Protein AF-A0A8T4JFU5-F1 (afdb_monomer_lite)

Secondary structure (DSSP, 8-state):
-------HHHHHHHHHHHHHHHHHHHHHHHHTTTHHHHHHHHHHHHHHHHHHHHTTTTTTT--GGGSB---TTSTT--BHHHHHHHTT---HHHHHHHHHT-

Radius of gyration: 25.55 Å; chains: 1; bounding box: 47×30×76 Å

Structure (mmCIF, N/CA/C/O backbone):
data_AF-A0A8T4JFU5-F1
#
_entry.id   AF-A0A8T4JFU5-F1
#
loop_
_atom_site.group_PDB
_atom_site.id
_atom_site.type_symbol
_atom_site.label_atom_id
_atom_site.label_alt_id
_atom_site.label_comp_id
_atom_site.label_asym_id
_atom_site.label_entity_id
_atom_site.label_seq_id
_atom_site.pdbx_PDB_ins_code
_atom_site.Cartn_x
_atom_site.Cartn_y
_atom_site.Cartn_z
_atom_site.occupanc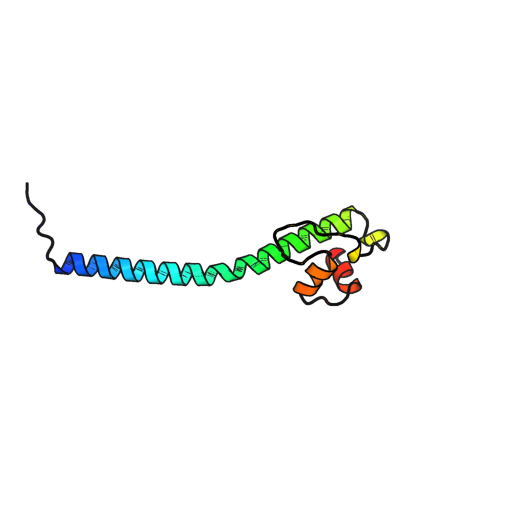y
_atom_site.B_iso_or_equiv
_atom_site.auth_seq_id
_atom_site.auth_comp_id
_atom_site.auth_asym_id
_atom_site.auth_atom_id
_atom_site.pdbx_PDB_model_num
ATOM 1 N N . MET A 1 1 ? -20.216 18.659 55.768 1.00 48.19 1 MET A N 1
ATOM 2 C CA . MET A 1 1 ? -19.980 18.263 54.363 1.00 48.19 1 MET A CA 1
ATOM 3 C C . MET A 1 1 ? -21.306 17.751 53.821 1.00 48.19 1 MET A C 1
ATOM 5 O O . MET A 1 1 ? -21.798 16.751 54.325 1.00 48.19 1 MET A O 1
ATOM 9 N N . LYS A 1 2 ? -21.971 18.503 52.934 1.00 50.53 2 LYS A N 1
ATOM 10 C CA . LYS A 1 2 ? -23.269 18.102 52.370 1.00 50.53 2 LYS A CA 1
ATOM 11 C C . LYS A 1 2 ? -23.006 17.007 51.337 1.00 50.53 2 LYS A C 1
ATOM 13 O O . LYS A 1 2 ? -22.521 17.301 50.251 1.00 50.53 2 LYS A O 1
ATOM 18 N N . GLY A 1 3 ? -23.243 15.756 51.726 1.00 56.97 3 GLY A N 1
ATOM 19 C CA . GLY A 1 3 ? -23.206 14.620 50.816 1.00 56.97 3 GLY A CA 1
ATOM 20 C C . GLY A 1 3 ? -24.268 14.823 49.748 1.00 56.97 3 GLY A C 1
ATOM 21 O O . GLY A 1 3 ? -25.453 14.930 50.060 1.00 56.97 3 GLY A O 1
ATOM 22 N N . ILE A 1 4 ? -23.835 14.933 48.498 1.00 63.09 4 ILE A N 1
ATOM 23 C CA . ILE A 1 4 ? -24.734 14.884 47.354 1.00 63.09 4 ILE A CA 1
ATOM 24 C C . ILE A 1 4 ? -25.216 13.435 47.299 1.00 63.09 4 ILE A C 1
ATOM 26 O O . ILE A 1 4 ? -24.539 12.565 46.757 1.00 63.09 4 ILE A O 1
ATOM 30 N N . ALA A 1 5 ? -26.355 13.156 47.930 1.00 63.03 5 ALA A N 1
ATOM 31 C CA . ALA A 1 5 ? -27.098 11.933 47.689 1.00 63.03 5 ALA A CA 1
ATOM 32 C C . ALA A 1 5 ? -27.623 12.026 46.253 1.00 63.03 5 ALA A C 1
ATOM 34 O O . ALA A 1 5 ? -28.715 12.536 46.011 1.00 63.03 5 ALA A O 1
ATOM 35 N N . LEU A 1 6 ? -26.793 11.634 45.284 1.00 59.72 6 LEU A N 1
ATOM 36 C CA . LEU A 1 6 ? -27.247 11.493 43.912 1.00 59.72 6 LEU A CA 1
ATOM 37 C C . LEU A 1 6 ? -28.320 10.400 43.912 1.00 59.72 6 LEU A C 1
ATOM 39 O O . LEU A 1 6 ? -28.028 9.273 44.325 1.00 59.72 6 LEU A O 1
ATOM 43 N N . PRO A 1 7 ? -29.560 10.711 43.499 1.00 72.06 7 PRO A N 1
ATOM 44 C CA . PRO A 1 7 ? -30.602 9.706 43.410 1.00 72.06 7 PRO A CA 1
ATOM 45 C C . PRO A 1 7 ? -30.108 8.600 42.479 1.00 72.06 7 PRO A C 1
ATOM 47 O O . PRO A 1 7 ? -29.576 8.883 41.407 1.00 72.06 7 PRO A O 1
ATOM 50 N N . MET A 1 8 ? -30.261 7.346 42.904 1.00 71.62 8 MET A N 1
ATOM 51 C CA . MET A 1 8 ? -29.708 6.156 42.242 1.00 71.62 8 MET A CA 1
ATOM 52 C C . MET A 1 8 ? -30.039 6.105 40.735 1.00 71.62 8 MET A C 1
ATOM 54 O O . MET A 1 8 ? -29.216 5.673 39.932 1.00 71.62 8 MET A O 1
ATOM 58 N N . ASN A 1 9 ? -31.180 6.676 40.333 1.00 73.94 9 ASN A N 1
ATOM 59 C CA . ASN A 1 9 ? -31.577 6.860 38.934 1.00 73.94 9 ASN A CA 1
ATOM 60 C C . ASN A 1 9 ? -30.567 7.655 38.093 1.00 73.94 9 ASN A C 1
ATOM 62 O O . ASN A 1 9 ? -30.357 7.329 36.930 1.00 73.94 9 ASN A O 1
ATOM 66 N N . TYR A 1 10 ? -29.927 8.680 38.653 1.00 81.38 10 TYR A N 1
ATOM 67 C CA . TYR A 1 10 ? -28.964 9.506 37.924 1.00 81.38 10 TYR A CA 1
ATOM 68 C C . TYR A 1 10 ? -27.697 8.716 37.581 1.00 81.38 10 TYR A C 1
ATOM 70 O O . TYR A 1 10 ? -27.155 8.835 36.486 1.00 81.38 10 TYR A O 1
ATOM 78 N N . LEU A 1 11 ? -27.264 7.852 38.501 1.00 81.50 11 LEU A N 1
ATOM 79 C CA . LEU A 1 11 ? -26.101 6.990 38.316 1.00 81.50 11 LEU A CA 1
ATOM 80 C C . LEU A 1 11 ? -26.362 5.948 37.217 1.00 81.50 11 LEU A C 1
ATOM 82 O O . LEU A 1 11 ? -25.510 5.731 36.360 1.00 81.50 11 LEU A O 1
ATOM 86 N N . VAL A 1 12 ? -27.571 5.381 37.179 1.00 86.44 12 VAL A N 1
ATOM 87 C CA . VAL A 1 12 ? -27.996 4.450 36.120 1.00 86.44 12 VAL A CA 1
ATOM 88 C C . VAL A 1 12 ? -28.026 5.134 34.750 1.00 86.44 12 VAL A C 1
ATOM 90 O O . VAL A 1 12 ? -27.504 4.583 33.785 1.00 86.44 12 VAL A O 1
ATOM 93 N N . ILE A 1 13 ? -28.571 6.352 34.660 1.00 87.19 13 ILE A N 1
ATOM 94 C CA . ILE A 1 13 ? -28.618 7.117 33.402 1.00 87.19 13 ILE A CA 1
ATOM 95 C C . ILE A 1 13 ? -27.205 7.422 32.891 1.00 87.19 13 ILE A C 1
ATOM 97 O O . ILE A 1 13 ? -26.943 7.266 31.700 1.00 87.19 13 ILE A O 1
ATOM 101 N N . ILE A 1 14 ? -26.281 7.802 33.780 1.00 88.44 14 ILE A N 1
ATOM 102 C CA . ILE A 1 14 ? -24.881 8.050 33.411 1.00 88.44 14 ILE A CA 1
ATOM 103 C C . ILE A 1 14 ? -24.232 6.778 32.859 1.00 88.44 14 ILE A C 1
ATOM 105 O O . ILE A 1 14 ? -23.592 6.833 31.812 1.00 88.44 14 ILE A O 1
ATOM 109 N N . ILE A 1 15 ? -24.418 5.630 33.519 1.00 90.88 15 ILE A N 1
ATOM 110 C CA . ILE A 1 15 ? -23.843 4.357 33.061 1.00 90.88 15 ILE A CA 1
ATOM 111 C C . ILE A 1 15 ? -24.386 3.981 31.680 1.00 90.88 15 ILE A C 1
ATOM 113 O O . ILE A 1 15 ? -23.604 3.650 30.791 1.00 90.88 15 ILE A O 1
ATOM 117 N N . ILE A 1 16 ? -25.701 4.075 31.472 1.00 91.88 16 ILE A N 1
ATOM 118 C CA . ILE A 1 16 ? -26.318 3.787 30.169 1.00 91.88 16 ILE A CA 1
ATOM 119 C C . ILE A 1 16 ? -25.774 4.743 29.103 1.00 91.88 16 ILE A C 1
ATOM 121 O O . ILE A 1 16 ? -25.413 4.303 28.013 1.00 91.88 16 ILE A O 1
ATOM 125 N N . GLY A 1 17 ? -25.649 6.032 29.430 1.00 91.62 17 GLY A N 1
ATOM 126 C CA . GLY A 1 17 ? -25.061 7.032 28.544 1.00 91.62 17 GLY A CA 1
ATOM 127 C C . GLY A 1 17 ? -23.643 6.663 28.112 1.00 91.62 17 GLY A C 1
ATOM 128 O O . GLY A 1 17 ? -23.344 6.709 26.924 1.00 91.62 17 GLY A O 1
ATOM 129 N N . ILE A 1 18 ? -22.795 6.224 29.048 1.00 93.62 18 ILE A N 1
ATOM 130 C CA . ILE A 1 18 ? -21.422 5.785 28.757 1.00 93.62 18 ILE A CA 1
ATOM 131 C C . ILE A 1 18 ? -21.420 4.555 27.841 1.00 93.62 18 ILE A C 1
ATOM 133 O O . ILE A 1 18 ? -20.671 4.531 26.868 1.00 93.62 18 ILE A O 1
ATOM 137 N N . VAL A 1 19 ? -22.269 3.557 28.107 1.00 93.56 19 VAL A N 1
ATOM 138 C CA . VAL A 1 19 ? -22.354 2.339 27.281 1.00 93.56 19 VAL A CA 1
ATOM 139 C C . VAL A 1 19 ? -22.752 2.671 25.843 1.00 93.56 19 VAL A C 1
ATOM 141 O O . VAL A 1 19 ? -22.132 2.173 24.904 1.00 93.56 19 VAL A O 1
ATOM 144 N N . VAL A 1 20 ? -23.740 3.550 25.657 1.00 93.88 20 VAL A N 1
ATOM 145 C CA . VAL A 1 20 ? -24.155 4.002 24.321 1.00 93.88 20 VAL A CA 1
ATOM 146 C C . VAL A 1 20 ? -23.022 4.762 23.630 1.00 93.88 20 VAL A C 1
ATOM 148 O O . VAL A 1 20 ? -22.754 4.516 22.458 1.00 93.88 20 VAL A O 1
ATOM 151 N N . LEU A 1 21 ? -22.312 5.635 24.349 1.00 92.12 21 LEU A N 1
ATOM 152 C CA . LEU A 1 21 ? -21.193 6.404 23.796 1.00 92.12 21 LEU A CA 1
ATOM 153 C C . LEU A 1 21 ? -20.053 5.490 23.314 1.00 92.12 21 LEU A C 1
ATOM 155 O O . LEU A 1 21 ? -19.503 5.715 22.238 1.00 92.12 21 LEU A O 1
ATOM 159 N N . VAL A 1 22 ? -19.747 4.428 24.066 1.00 90.94 22 VAL A N 1
ATOM 160 C CA . VAL A 1 22 ? -18.752 3.412 23.681 1.00 90.94 22 VAL A CA 1
ATOM 161 C C . VAL A 1 22 ? -19.219 2.594 22.475 1.00 90.94 22 VAL A C 1
ATOM 163 O O . VAL A 1 22 ? -18.438 2.336 21.565 1.00 90.94 22 VAL A O 1
ATOM 166 N N . ALA A 1 23 ? -20.492 2.200 22.427 1.00 88.19 23 ALA A N 1
ATOM 167 C CA . ALA A 1 23 ? -21.024 1.459 21.285 1.00 88.19 23 ALA A CA 1
ATOM 168 C C . ALA A 1 23 ? -20.942 2.286 19.991 1.00 88.19 23 ALA A C 1
ATOM 170 O O . ALA A 1 23 ? -20.517 1.784 18.951 1.00 88.19 23 ALA A O 1
ATOM 171 N N . VAL A 1 24 ? -21.289 3.572 20.075 1.00 89.19 24 VAL A N 1
ATOM 172 C CA . VAL A 1 24 ? -21.200 4.508 18.952 1.00 89.19 24 VAL A CA 1
ATOM 173 C C . VAL A 1 24 ? -19.744 4.711 18.528 1.00 89.19 24 VAL A C 1
ATOM 175 O O . VAL A 1 24 ? -19.449 4.634 17.338 1.00 89.19 24 VAL A O 1
ATOM 178 N N . SER A 1 25 ? -18.811 4.907 19.464 1.00 85.38 25 SER A N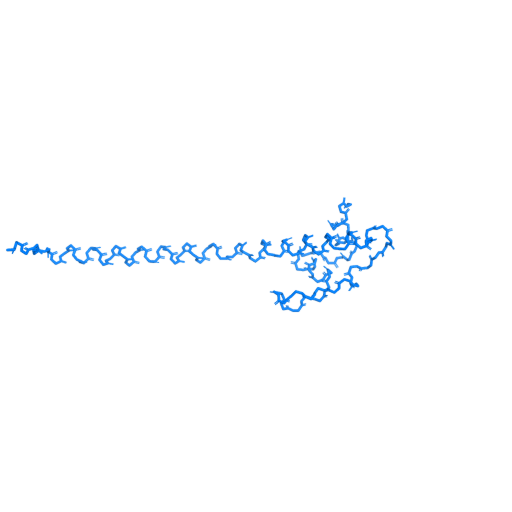 1
ATOM 179 C CA . SER A 1 25 ? -17.399 5.109 19.115 1.00 85.38 25 SER A CA 1
ATOM 180 C C . SER A 1 25 ? -16.775 3.886 18.440 1.00 85.38 25 SER A C 1
ATOM 182 O O . SER A 1 25 ? -16.061 4.052 17.454 1.00 85.38 25 SER A O 1
ATOM 184 N N . VAL A 1 26 ? -17.090 2.670 18.896 1.00 85.38 26 VAL A N 1
ATOM 185 C CA . VAL A 1 26 ? -16.631 1.427 18.253 1.00 85.38 26 VAL A CA 1
ATOM 186 C C . VAL A 1 26 ? -17.232 1.273 16.855 1.00 85.38 26 VAL A C 1
ATOM 188 O O . VAL A 1 26 ? -16.516 0.905 15.926 1.00 85.38 26 VAL A O 1
ATOM 191 N N . MET A 1 27 ? -18.514 1.606 16.676 1.00 81.25 27 MET A N 1
ATOM 192 C CA . MET A 1 27 ? -19.174 1.549 15.368 1.00 81.25 27 MET A CA 1
ATOM 193 C C . MET A 1 27 ? -18.522 2.506 14.360 1.00 81.25 27 MET A C 1
ATOM 195 O O . MET A 1 27 ? -18.268 2.121 13.221 1.00 81.25 27 MET A O 1
ATOM 199 N N . PHE A 1 28 ? -18.186 3.727 14.786 1.00 79.56 28 PHE A N 1
ATOM 200 C CA . PHE A 1 28 ? -17.462 4.674 13.939 1.00 79.56 28 PHE A CA 1
ATOM 201 C C . PHE A 1 28 ? -16.007 4.244 13.702 1.00 79.56 28 PHE A C 1
ATOM 203 O O . PHE A 1 28 ? -15.544 4.311 12.569 1.00 79.56 28 PHE A O 1
ATOM 210 N N . MET A 1 29 ? -15.289 3.744 14.713 1.00 74.38 29 MET A N 1
ATOM 211 C CA . MET A 1 29 ? -13.913 3.257 14.532 1.00 74.38 29 MET A CA 1
ATOM 212 C C . MET A 1 29 ? -13.825 2.074 13.557 1.00 74.38 29 MET A C 1
ATOM 214 O O . MET A 1 29 ? -12.887 2.025 12.767 1.00 74.38 29 MET A O 1
ATOM 218 N N . GLY A 1 30 ? -14.800 1.160 13.571 1.00 65.69 30 GLY A N 1
ATOM 219 C CA . GLY A 1 30 ? -14.866 0.046 12.621 1.00 65.69 30 GLY A CA 1
ATOM 220 C C . GLY A 1 30 ? -15.121 0.499 11.181 1.00 65.69 30 GLY A C 1
ATOM 221 O O . GLY A 1 30 ? -14.480 -0.001 10.266 1.00 65.69 30 GLY A O 1
ATOM 222 N N . PHE A 1 31 ? -15.990 1.494 10.981 1.00 62.31 31 PHE A N 1
ATOM 223 C CA . PHE A 1 31 ? -16.332 2.000 9.646 1.00 62.31 31 PHE A CA 1
ATOM 224 C C . PHE A 1 31 ? -15.201 2.814 8.989 1.00 62.31 31 PHE A C 1
ATOM 226 O O . PHE A 1 31 ? -15.069 2.829 7.770 1.00 62.31 31 PHE A O 1
ATOM 233 N N . PHE A 1 32 ? -14.352 3.485 9.774 1.00 59.25 32 PHE A N 1
ATOM 234 C CA . PHE A 1 32 ? -13.212 4.248 9.241 1.00 59.25 32 PHE A CA 1
ATOM 235 C C . PHE A 1 32 ? -11.948 3.406 8.997 1.00 59.25 32 PHE A C 1
ATOM 237 O O . PHE A 1 32 ? -10.985 3.918 8.424 1.00 59.25 32 PHE A O 1
ATOM 244 N N . ALA A 1 33 ? -11.920 2.137 9.416 1.00 58.16 33 ALA A N 1
ATOM 245 C CA . ALA A 1 33 ? -10.744 1.283 9.258 1.00 58.16 33 ALA A CA 1
ATOM 246 C C . ALA A 1 33 ? -10.547 0.788 7.812 1.00 58.16 33 ALA A C 1
ATOM 248 O O . ALA A 1 33 ? -9.407 0.686 7.364 1.00 58.16 33 ALA A O 1
ATOM 249 N N . GLU A 1 34 ? -11.629 0.548 7.063 1.00 57.06 34 GLU A N 1
ATOM 250 C CA . GLU A 1 34 ? -11.561 -0.029 5.707 1.00 57.06 34 GLU A CA 1
ATOM 251 C C . GLU A 1 34 ? -10.923 0.920 4.673 1.00 57.06 34 GLU A C 1
ATOM 253 O O . GLU A 1 34 ? -10.311 0.467 3.714 1.00 57.06 34 GLU A O 1
ATOM 258 N N . GLY A 1 35 ? -10.957 2.240 4.890 1.00 57.31 35 GLY A N 1
ATOM 259 C CA . GLY A 1 35 ? -10.362 3.212 3.961 1.00 57.31 35 GLY A CA 1
ATOM 260 C C . GLY A 1 35 ? -8.833 3.339 4.027 1.00 57.31 35 GLY A C 1
ATOM 261 O O . GLY A 1 35 ? -8.245 4.022 3.192 1.00 57.31 35 GLY A O 1
ATOM 262 N N . GLN A 1 36 ? -8.165 2.736 5.018 1.00 58.00 36 GLN A N 1
ATOM 263 C CA . GLN A 1 36 ? -6.708 2.867 5.154 1.00 58.00 36 GLN A CA 1
ATOM 264 C C . GLN A 1 36 ? -5.925 1.957 4.207 1.00 58.00 36 GLN A C 1
ATOM 266 O O . GLN A 1 36 ? -4.786 2.284 3.876 1.00 58.00 36 GLN A O 1
ATOM 271 N N . GLU A 1 37 ? -6.491 0.824 3.796 1.00 63.22 37 GLU A N 1
ATOM 272 C CA . GLU A 1 37 ? -5.782 -0.137 2.945 1.00 63.22 37 GLU A CA 1
ATOM 273 C C . GLU A 1 37 ? -5.657 0.380 1.508 1.00 63.22 37 GLU A C 1
ATOM 275 O O . GLU A 1 37 ? -4.552 0.383 0.966 1.00 63.22 37 GLU A O 1
ATOM 280 N N . ASP A 1 38 ? -6.733 0.941 0.946 1.00 65.06 38 ASP A N 1
ATOM 281 C CA . ASP A 1 38 ? -6.712 1.559 -0.387 1.00 65.06 38 ASP A CA 1
ATOM 282 C C . ASP A 1 38 ? -5.751 2.752 -0.459 1.00 65.06 38 ASP A C 1
ATOM 284 O O . ASP A 1 38 ? -4.969 2.868 -1.402 1.00 65.06 38 ASP A O 1
ATOM 288 N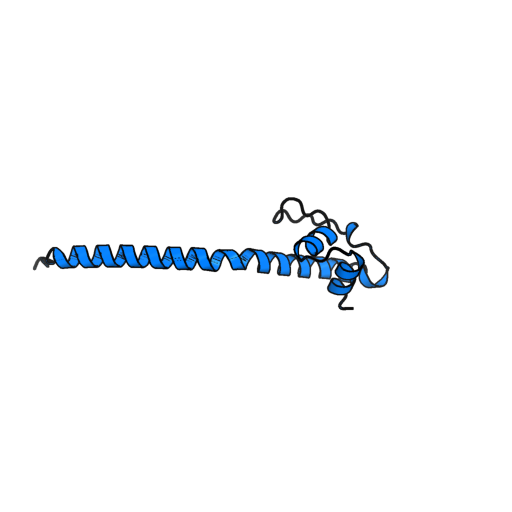 N . LEU A 1 39 ? -5.745 3.617 0.562 1.00 69.31 39 LEU A N 1
ATOM 289 C CA . LEU A 1 39 ? -4.843 4.773 0.608 1.00 69.31 39 LEU A CA 1
ATOM 290 C C . LEU A 1 39 ? -3.371 4.357 0.699 1.00 69.31 39 LEU A C 1
ATOM 292 O O . LEU A 1 39 ? -2.526 4.951 0.031 1.00 69.31 39 LEU A O 1
ATOM 296 N N . LYS A 1 40 ? -3.059 3.325 1.492 1.00 71.69 40 LYS A N 1
ATOM 297 C CA . LYS A 1 40 ? -1.696 2.781 1.591 1.00 71.69 40 LYS A CA 1
ATOM 298 C C . LYS A 1 40 ? -1.242 2.147 0.284 1.00 71.69 40 LYS A C 1
ATOM 300 O O . LYS A 1 40 ? -0.093 2.327 -0.109 1.00 71.69 40 LYS A O 1
ATOM 305 N N . LEU A 1 41 ? -2.138 1.430 -0.388 1.00 72.19 41 LEU A N 1
ATOM 306 C CA . LEU A 1 41 ? -1.863 0.807 -1.677 1.00 72.19 41 LEU A CA 1
ATOM 307 C C . LEU A 1 41 ? -1.608 1.868 -2.751 1.00 72.19 41 LEU A C 1
ATOM 309 O O . LEU A 1 41 ? -0.667 1.745 -3.533 1.00 72.19 41 LEU A O 1
ATOM 313 N N . GLU A 1 42 ? -2.389 2.950 -2.760 1.00 75.44 42 GLU A N 1
ATOM 314 C CA . GLU A 1 42 ? -2.179 4.057 -3.692 1.00 75.44 42 GLU A CA 1
ATOM 315 C C . GLU A 1 42 ? -0.883 4.829 -3.420 1.00 75.44 42 GLU A C 1
ATOM 317 O O . GLU A 1 42 ? -0.167 5.185 -4.360 1.00 75.44 42 GLU A O 1
ATOM 322 N N . GLU A 1 43 ? -0.551 5.053 -2.149 1.00 78.50 43 GLU A N 1
ATOM 323 C CA . GLU A 1 43 ? 0.694 5.700 -1.743 1.00 78.50 43 GLU A CA 1
ATOM 324 C C . GLU A 1 43 ? 1.919 4.858 -2.128 1.00 78.50 43 GLU A C 1
ATOM 326 O O . GLU A 1 43 ? 2.872 5.383 -2.712 1.00 78.50 43 GLU A O 1
ATOM 331 N N . GLU A 1 44 ? 1.892 3.546 -1.872 1.00 75.31 44 GLU A N 1
ATOM 332 C CA . GLU A 1 44 ? 2.977 2.650 -2.273 1.00 75.31 44 GLU A CA 1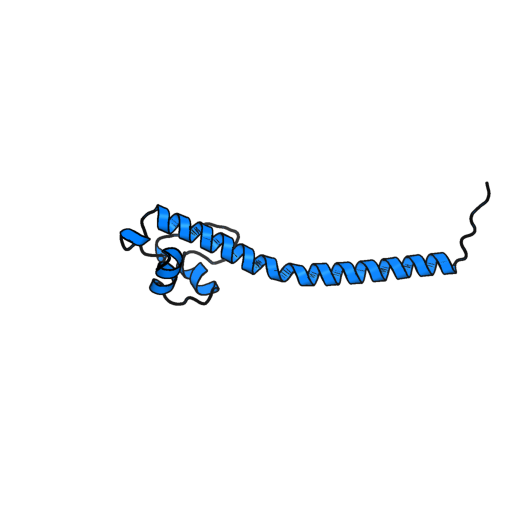
ATOM 333 C C . GLU A 1 44 ? 3.114 2.548 -3.789 1.00 75.31 44 GLU A C 1
ATOM 335 O O . GLU A 1 44 ? 4.227 2.669 -4.305 1.00 75.31 44 GLU A O 1
ATOM 340 N N . LEU A 1 45 ? 2.005 2.398 -4.516 1.00 76.81 45 LEU A N 1
ATOM 341 C CA . LEU A 1 45 ? 2.024 2.365 -5.976 1.00 76.81 45 LEU A CA 1
ATOM 342 C C . LEU A 1 45 ? 2.611 3.664 -6.534 1.00 76.81 45 LEU A C 1
ATOM 344 O O . LEU A 1 45 ? 3.496 3.618 -7.386 1.00 76.81 45 LEU A O 1
ATOM 348 N N . SER A 1 46 ? 2.201 4.819 -6.007 1.00 79.19 46 SER A N 1
ATOM 349 C CA . SER A 1 46 ? 2.746 6.123 -6.399 1.00 79.19 46 SER A CA 1
ATOM 350 C C . SER A 1 46 ? 4.251 6.225 -6.123 1.00 79.19 46 SER A C 1
ATOM 352 O O . SER A 1 46 ? 5.035 6.603 -6.998 1.00 79.19 46 SER A O 1
ATOM 354 N N . LYS A 1 47 ? 4.696 5.804 -4.934 1.00 81.00 47 LYS A N 1
ATOM 355 C CA . LYS A 1 47 ? 6.111 5.811 -4.539 1.00 81.00 47 LYS A CA 1
ATOM 356 C C . LYS A 1 47 ? 6.964 4.904 -5.432 1.00 81.00 47 LYS A C 1
ATOM 358 O O . LYS A 1 47 ? 8.071 5.286 -5.815 1.00 81.00 47 LYS A O 1
ATOM 363 N N . LYS A 1 48 ? 6.467 3.713 -5.775 1.00 78.00 48 LYS A N 1
ATOM 364 C CA . LYS A 1 48 ? 7.195 2.725 -6.587 1.00 78.00 48 LYS A CA 1
ATOM 365 C C . LYS A 1 48 ? 7.168 3.078 -8.073 1.00 78.00 48 LYS A C 1
ATOM 367 O O . LYS A 1 48 ? 8.217 2.989 -8.705 1.00 78.00 48 LYS A O 1
ATOM 372 N N . CYS A 1 49 ? 6.052 3.592 -8.599 1.00 78.75 49 CYS A N 1
ATOM 373 C CA . CYS A 1 49 ? 6.017 4.205 -9.931 1.00 78.75 49 CYS A CA 1
ATOM 374 C C . CYS A 1 49 ? 7.053 5.328 -10.037 1.00 78.75 49 CYS A C 1
ATOM 376 O O . CYS A 1 49 ? 7.781 5.396 -11.019 1.00 78.75 49 CYS A O 1
ATOM 378 N N . ASN A 1 50 ? 7.170 6.188 -9.022 1.00 80.50 50 ASN A N 1
ATOM 379 C CA . ASN A 1 50 ? 8.138 7.282 -9.045 1.00 80.50 50 ASN A CA 1
ATOM 380 C C . ASN A 1 50 ? 9.589 6.761 -9.085 1.00 80.50 50 ASN A C 1
ATOM 382 O O . ASN A 1 50 ? 10.392 7.228 -9.887 1.00 80.50 50 ASN A O 1
ATOM 386 N N . LEU A 1 51 ? 9.922 5.721 -8.311 1.00 76.81 51 LEU A N 1
ATOM 387 C CA . LEU A 1 51 ? 11.238 5.070 -8.404 1.00 76.81 51 LEU A CA 1
ATOM 388 C C . LEU A 1 51 ? 11.492 4.430 -9.779 1.00 76.81 51 LEU A C 1
ATOM 390 O O . LEU A 1 51 ? 12.602 4.521 -10.309 1.00 76.81 51 LEU A O 1
ATOM 394 N N . PHE A 1 52 ? 10.470 3.823 -10.377 1.00 77.88 52 PHE A N 1
ATOM 395 C CA . PHE A 1 52 ? 10.540 3.279 -11.732 1.00 77.88 52 PHE A CA 1
ATOM 396 C C . PHE A 1 52 ? 10.756 4.381 -12.789 1.00 77.88 52 PHE A C 1
ATOM 398 O O . PHE A 1 52 ? 11.539 4.214 -13.722 1.00 77.88 52 PHE A O 1
ATOM 405 N N . VAL A 1 53 ? 10.129 5.546 -12.617 1.00 81.50 53 VAL A N 1
ATOM 406 C CA . VAL A 1 53 ? 10.306 6.708 -13.502 1.00 81.50 53 VAL A CA 1
ATOM 407 C C . VAL A 1 53 ? 11.713 7.293 -13.347 1.00 81.50 53 VAL A C 1
ATOM 409 O O . VAL A 1 53 ? 12.407 7.486 -14.341 1.00 81.50 53 VAL A O 1
ATOM 412 N N . ILE A 1 54 ? 12.175 7.517 -12.111 1.00 78.62 54 ILE A N 1
ATOM 413 C CA . ILE A 1 54 ? 13.506 8.082 -11.816 1.00 78.62 54 ILE A CA 1
ATOM 414 C C . ILE A 1 54 ? 14.635 7.172 -12.317 1.00 78.62 54 ILE A C 1
ATOM 416 O O . ILE A 1 54 ? 15.678 7.660 -12.748 1.00 78.62 54 ILE A O 1
ATOM 420 N N . SER A 1 55 ? 14.436 5.853 -12.289 1.00 75.44 55 SER A N 1
ATOM 421 C CA . SER A 1 55 ? 15.400 4.885 -12.830 1.00 75.44 55 SER A CA 1
ATOM 422 C C . SER A 1 55 ? 15.405 4.804 -14.363 1.00 75.44 55 SER A C 1
ATOM 424 O O . SER A 1 55 ? 16.200 4.057 -14.931 1.00 75.44 55 SER A O 1
ATOM 426 N N . GLY A 1 56 ? 14.562 5.586 -15.048 1.00 74.75 56 GLY A N 1
ATOM 427 C CA . GLY A 1 56 ? 14.483 5.621 -16.508 1.00 74.75 56 GLY A CA 1
ATOM 428 C C . GLY A 1 56 ? 13.650 4.488 -17.109 1.00 74.75 56 GLY A C 1
ATOM 429 O O . GLY A 1 56 ? 13.697 4.269 -18.320 1.00 74.75 56 GLY A O 1
ATOM 430 N N . GLY A 1 57 ? 12.850 3.771 -16.311 1.00 75.69 57 GLY A N 1
ATOM 431 C CA . GLY A 1 57 ? 12.007 2.670 -16.791 1.00 75.69 57 GLY A CA 1
ATOM 432 C C . GLY A 1 57 ? 11.002 3.090 -17.876 1.00 75.69 57 GLY A C 1
ATOM 433 O O . GLY A 1 57 ? 10.678 2.307 -18.778 1.00 75.69 57 GLY A O 1
ATOM 434 N N . CYS A 1 58 ? 10.573 4.355 -17.848 1.00 74.56 58 CYS A N 1
ATOM 435 C CA . CYS A 1 58 ? 9.669 4.949 -18.835 1.00 74.56 58 CYS A CA 1
ATOM 436 C C . CYS A 1 58 ? 10.330 5.283 -20.183 1.00 74.56 58 CYS A C 1
ATOM 438 O O . CYS A 1 58 ? 9.654 5.216 -21.210 1.00 74.56 58 CYS A O 1
ATOM 440 N N . ASP A 1 59 ? 11.631 5.584 -20.199 1.00 71.56 59 ASP A N 1
ATOM 441 C CA . ASP A 1 59 ? 12.365 6.007 -21.400 1.00 71.56 59 ASP A CA 1
ATOM 442 C C . ASP A 1 59 ? 13.149 4.863 -22.053 1.00 71.56 59 ASP A C 1
ATOM 444 O O . ASP A 1 59 ? 13.241 4.783 -23.276 1.00 71.56 59 ASP A O 1
ATOM 448 N N . ILE A 1 60 ? 13.690 3.943 -21.248 1.00 63.72 60 ILE A N 1
ATOM 449 C CA . ILE A 1 60 ? 14.642 2.912 -21.702 1.00 63.72 60 ILE A CA 1
ATOM 450 C C . ILE A 1 60 ? 13.938 1.566 -21.964 1.00 63.72 60 ILE A C 1
ATOM 452 O O . ILE A 1 60 ? 14.570 0.561 -22.272 1.00 63.72 60 ILE A O 1
ATOM 456 N N . GLY A 1 61 ? 12.607 1.518 -21.858 1.00 63.03 61 GLY A N 1
ATOM 457 C CA . GLY A 1 61 ? 11.875 0.263 -22.029 1.00 63.03 61 GLY A CA 1
ATOM 458 C C . GLY A 1 61 ? 11.988 -0.677 -20.825 1.00 63.03 61 GLY A C 1
ATOM 459 O O . GLY A 1 61 ? 11.756 -1.865 -20.991 1.00 63.03 61 GLY A O 1
ATOM 460 N N . GLY A 1 62 ? 12.288 -0.152 -19.629 1.00 64.62 62 GLY A N 1
ATOM 461 C CA . GLY A 1 62 ? 12.412 -0.951 -18.406 1.00 64.62 62 GLY A CA 1
ATOM 462 C C . GLY A 1 62 ? 11.181 -1.818 -18.141 1.00 64.62 62 GLY A C 1
ATOM 463 O O . GLY A 1 62 ? 10.051 -1.401 -18.439 1.00 64.62 62 GLY A O 1
ATOM 464 N N . ASP A 1 63 ? 11.418 -3.019 -17.620 1.00 69.81 63 ASP A N 1
ATOM 465 C CA . ASP A 1 63 ? 10.371 -3.974 -17.279 1.00 69.81 63 ASP A CA 1
ATOM 466 C C . ASP A 1 63 ? 9.898 -3.721 -15.833 1.00 69.81 63 ASP A C 1
ATOM 468 O O . ASP A 1 63 ? 10.730 -3.614 -14.927 1.00 69.81 63 ASP A O 1
ATOM 472 N N . PRO A 1 64 ? 8.586 -3.562 -15.586 1.00 68.69 64 PRO A N 1
ATOM 473 C CA . PRO A 1 64 ? 8.058 -3.374 -14.234 1.00 68.69 64 PRO A CA 1
ATOM 474 C C . PRO A 1 64 ? 8.300 -4.583 -13.310 1.00 68.69 64 PRO A C 1
ATOM 476 O O . PRO A 1 64 ? 8.271 -4.419 -12.088 1.00 68.69 64 PRO A O 1
ATOM 479 N N . ASP A 1 65 ? 8.590 -5.771 -13.852 1.00 69.31 65 ASP A N 1
ATOM 480 C CA . ASP A 1 65 ? 8.940 -6.951 -13.052 1.00 69.31 65 ASP A CA 1
ATOM 481 C C . ASP A 1 65 ? 10.354 -6.885 -12.467 1.00 69.31 65 ASP A C 1
ATOM 483 O O . ASP A 1 65 ? 10.609 -7.465 -11.411 1.00 69.31 65 ASP A O 1
ATOM 487 N N . ASP A 1 66 ? 11.266 -6.151 -13.112 1.00 64.75 66 ASP A N 1
ATOM 488 C CA . ASP A 1 66 ? 12.644 -5.991 -12.630 1.00 64.75 66 ASP A CA 1
ATOM 489 C C . ASP A 1 66 ? 12.708 -5.110 -11.371 1.00 64.75 66 ASP A C 1
ATOM 491 O O . ASP A 1 66 ? 13.710 -5.093 -10.649 1.00 64.75 66 ASP A O 1
ATOM 495 N N . PHE A 1 67 ? 11.628 -4.378 -11.077 1.00 67.38 67 PHE A N 1
ATOM 496 C CA . PHE A 1 67 ? 11.534 -3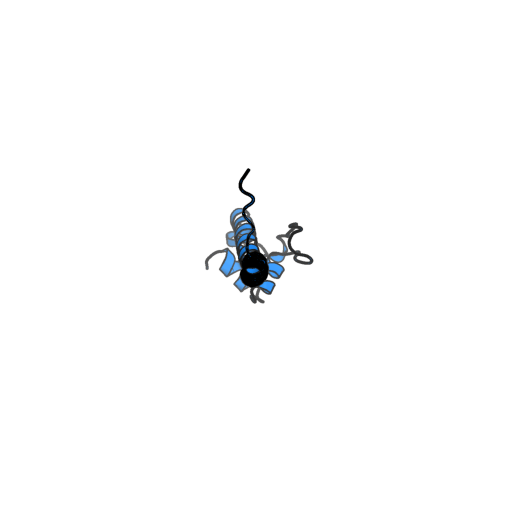.525 -9.903 1.00 67.38 67 PHE A CA 1
ATOM 497 C C . PHE A 1 67 ? 10.976 -4.299 -8.709 1.00 67.38 67 PHE A C 1
ATOM 499 O O . PHE A 1 67 ? 9.771 -4.322 -8.445 1.00 67.38 67 PHE A O 1
ATOM 506 N N . SER A 1 68 ? 11.889 -4.925 -7.962 1.00 61.81 68 SER A N 1
ATOM 507 C CA . SER A 1 68 ? 11.537 -5.674 -6.761 1.00 61.81 68 SER A CA 1
ATOM 508 C C . SER A 1 68 ? 11.058 -4.754 -5.635 1.00 61.81 68 SER A C 1
ATOM 510 O O . SER A 1 68 ? 11.752 -3.811 -5.237 1.00 61.81 68 SER A O 1
ATOM 512 N N . ILE A 1 69 ? 9.896 -5.058 -5.071 1.00 62.84 69 ILE A N 1
ATOM 513 C CA . ILE A 1 69 ? 9.283 -4.304 -3.981 1.00 62.84 69 ILE A CA 1
ATOM 514 C C . ILE A 1 69 ? 9.618 -4.995 -2.667 1.00 62.84 69 ILE A C 1
ATOM 516 O O . ILE A 1 69 ? 8.926 -5.889 -2.211 1.00 62.84 69 ILE A O 1
ATOM 520 N N . SER A 1 70 ? 10.710 -4.569 -2.037 1.00 56.00 70 SER A N 1
ATOM 521 C CA . SER A 1 70 ? 11.084 -5.030 -0.696 1.00 56.00 70 SER A CA 1
ATOM 522 C C . SER A 1 70 ? 10.423 -4.169 0.392 1.00 56.00 70 SER A C 1
ATOM 524 O O . SER A 1 70 ? 11.114 -3.683 1.286 1.00 56.00 70 SER A O 1
ATOM 526 N N . ASP A 1 71 ? 9.116 -3.911 0.296 1.00 56.66 71 ASP A N 1
ATOM 527 C CA . ASP A 1 71 ? 8.363 -3.279 1.387 1.00 56.66 71 ASP A CA 1
ATOM 528 C C . ASP A 1 71 ? 7.561 -4.353 2.130 1.00 56.66 71 ASP A C 1
ATOM 530 O O . ASP A 1 71 ? 6.715 -5.045 1.574 1.00 56.66 71 ASP A O 1
ATOM 534 N N . SER A 1 72 ? 7.861 -4.509 3.416 1.00 52.22 72 SER A N 1
ATOM 535 C CA . SER A 1 72 ? 7.306 -5.532 4.309 1.00 52.22 72 SER A CA 1
ATOM 536 C C . SER A 1 72 ? 5.851 -5.276 4.728 1.00 52.22 72 SER A C 1
ATOM 538 O O . SER A 1 72 ? 5.295 -6.055 5.504 1.00 52.22 72 SER A O 1
ATOM 540 N N . SER A 1 73 ? 5.233 -4.205 4.221 1.00 55.19 73 SER A N 1
ATOM 541 C CA . SER A 1 73 ? 3.837 -3.840 4.484 1.00 55.19 73 SER A CA 1
ATOM 542 C C . SER A 1 73 ? 2.836 -4.710 3.723 1.00 55.19 73 SER A C 1
ATOM 544 O O . SER A 1 73 ? 1.715 -4.882 4.197 1.00 55.19 73 SER A O 1
ATOM 546 N N . PHE A 1 74 ? 3.233 -5.297 2.589 1.00 56.38 74 PHE A N 1
ATOM 547 C CA . PHE A 1 74 ? 2.360 -6.133 1.769 1.00 56.38 74 PHE A CA 1
ATOM 548 C C . PHE A 1 74 ? 2.937 -7.546 1.641 1.00 56.38 74 PHE A C 1
ATOM 550 O O . PHE A 1 74 ? 3.954 -7.781 0.991 1.00 56.38 74 PHE A O 1
ATOM 557 N N . GLN A 1 75 ? 2.290 -8.522 2.285 1.00 54.28 75 GLN A N 1
ATOM 558 C CA . GLN A 1 75 ? 2.699 -9.921 2.167 1.00 54.28 75 GLN A CA 1
ATOM 559 C C . GLN A 1 75 ? 2.441 -10.415 0.733 1.00 54.28 75 GLN A C 1
ATOM 561 O O . GLN A 1 75 ? 1.301 -10.397 0.278 1.00 54.28 75 GLN A O 1
ATOM 566 N N . ASN A 1 76 ? 3.485 -10.924 0.068 1.00 59.19 76 ASN A N 1
ATOM 567 C CA . ASN A 1 76 ? 3.478 -11.502 -1.291 1.00 59.19 76 ASN A CA 1
ATOM 568 C C . ASN A 1 76 ? 3.464 -10.523 -2.479 1.00 59.19 76 ASN A C 1
ATOM 570 O O . ASN A 1 76 ? 3.169 -10.952 -3.591 1.00 59.19 76 ASN A O 1
ATOM 574 N N . ILE A 1 77 ? 3.815 -9.250 -2.291 1.00 66.38 77 ILE A N 1
ATOM 575 C CA . ILE A 1 77 ? 4.036 -8.334 -3.418 1.00 66.38 77 ILE A CA 1
ATOM 576 C C . ILE A 1 77 ? 5.533 -8.243 -3.677 1.00 66.38 77 ILE A C 1
ATOM 578 O O . ILE A 1 77 ? 6.259 -7.633 -2.899 1.00 66.38 77 ILE A O 1
ATOM 582 N N . ASN A 1 78 ? 5.995 -8.856 -4.766 1.00 68.75 78 ASN A N 1
ATOM 583 C CA . ASN A 1 78 ? 7.421 -8.886 -5.084 1.00 68.75 78 ASN A CA 1
ATOM 584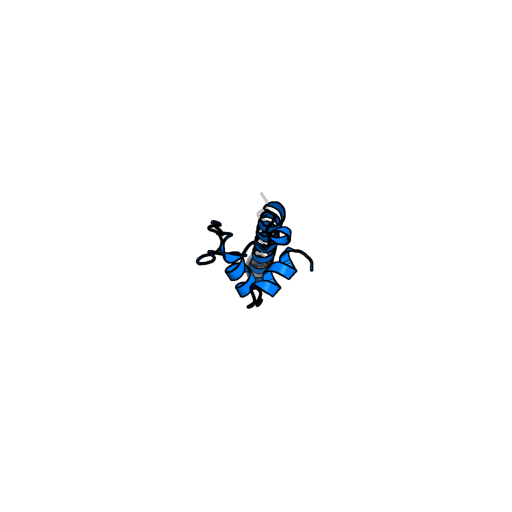 C C . ASN A 1 78 ? 7.787 -7.896 -6.186 1.00 68.75 78 ASN A C 1
ATOM 586 O O . ASN A 1 78 ? 8.942 -7.487 -6.251 1.00 68.75 78 ASN A O 1
ATOM 590 N N . THR A 1 79 ? 6.835 -7.498 -7.031 1.00 73.50 79 THR A N 1
ATOM 591 C CA . THR A 1 79 ? 7.089 -6.686 -8.229 1.00 73.50 79 THR A CA 1
ATOM 592 C C . THR A 1 79 ? 6.104 -5.525 -8.371 1.00 73.50 79 THR A C 1
ATOM 594 O O . THR A 1 79 ? 5.016 -5.538 -7.791 1.00 73.50 79 THR A O 1
ATOM 597 N N . LEU A 1 80 ? 6.460 -4.513 -9.173 1.00 73.62 80 LEU A N 1
ATOM 598 C CA . LEU A 1 80 ? 5.550 -3.410 -9.523 1.00 73.62 80 LEU A CA 1
ATOM 599 C C . LEU A 1 80 ? 4.286 -3.921 -10.232 1.00 73.62 80 LEU A C 1
ATOM 601 O O . LEU A 1 80 ? 3.196 -3.386 -10.029 1.00 73.62 80 LEU A O 1
ATOM 605 N N . THR A 1 81 ? 4.420 -4.997 -11.005 1.00 75.94 81 THR A N 1
ATOM 606 C CA . THR A 1 81 ? 3.305 -5.680 -11.664 1.00 75.94 81 THR A CA 1
ATOM 607 C C . THR A 1 81 ? 2.321 -6.278 -10.657 1.00 75.94 81 THR A C 1
ATOM 609 O O . THR A 1 81 ? 1.117 -6.164 -10.871 1.00 75.94 81 THR A O 1
ATOM 612 N N . ASP A 1 82 ? 2.789 -6.829 -9.531 1.00 76.38 82 ASP A N 1
ATOM 613 C CA . ASP A 1 82 ? 1.910 -7.353 -8.472 1.00 76.38 82 ASP A CA 1
ATOM 614 C C . ASP A 1 82 ? 1.097 -6.237 -7.789 1.00 76.38 82 ASP A C 1
ATOM 616 O O . ASP A 1 82 ? -0.100 -6.405 -7.542 1.00 76.38 82 ASP A O 1
ATOM 620 N N . LEU A 1 83 ? 1.707 -5.066 -7.547 1.00 76.12 83 LEU A N 1
ATOM 621 C CA . LEU A 1 83 ? 0.980 -3.882 -7.052 1.00 76.12 83 LEU A CA 1
ATOM 622 C C . LEU A 1 83 ? -0.092 -3.425 -8.046 1.00 76.12 83 LEU A C 1
ATOM 624 O O . LEU A 1 83 ? -1.218 -3.098 -7.669 1.00 76.12 83 LEU A O 1
ATOM 628 N N . CYS A 1 84 ? 0.247 -3.397 -9.332 1.00 78.69 84 CYS A N 1
ATOM 629 C CA . CYS A 1 84 ? -0.696 -3.046 -10.386 1.00 78.69 84 CYS A CA 1
ATOM 630 C C . CYS A 1 84 ? -1.839 -4.064 -10.505 1.00 78.69 84 CYS A C 1
ATOM 632 O O . CYS A 1 84 ? -2.996 -3.664 -10.670 1.00 78.69 84 CYS A O 1
ATOM 634 N N . ALA A 1 85 ? -1.542 -5.355 -10.347 1.00 78.56 85 ALA A N 1
ATOM 635 C CA . ALA A 1 85 ? -2.528 -6.427 -10.364 1.00 78.56 85 ALA A CA 1
ATOM 636 C C . ALA A 1 85 ? -3.526 -6.309 -9.203 1.00 78.56 85 ALA A C 1
ATOM 638 O O . ALA A 1 85 ? -4.722 -6.510 -9.418 1.00 78.56 85 ALA A O 1
ATOM 639 N N . GLN A 1 86 ? -3.084 -5.890 -8.009 1.00 75.44 86 GLN A N 1
ATOM 640 C CA . GLN A 1 86 ? -3.996 -5.594 -6.896 1.00 75.44 86 GLN A CA 1
ATOM 641 C C . GLN A 1 86 ? -4.986 -4.466 -7.213 1.00 75.44 86 GLN A C 1
ATOM 643 O O . GLN A 1 86 ? -6.122 -4.497 -6.747 1.00 75.44 86 GLN A O 1
ATOM 648 N N . ARG A 1 87 ? -4.603 -3.506 -8.063 1.00 71.69 87 ARG A N 1
ATOM 649 C CA . ARG A 1 87 ? -5.494 -2.435 -8.540 1.00 71.69 87 ARG A CA 1
ATOM 650 C C . ARG A 1 87 ? -6.365 -2.855 -9.738 1.00 71.69 87 ARG A C 1
ATOM 652 O O . ARG A 1 87 ? -7.047 -2.016 -10.324 1.00 71.69 87 ARG A O 1
ATOM 659 N N . GLY A 1 88 ? -6.322 -4.125 -10.141 1.00 75.44 88 GLY A N 1
ATOM 660 C CA . GLY A 1 88 ? -7.059 -4.656 -11.290 1.00 75.44 88 GLY A CA 1
ATOM 661 C C . GLY A 1 88 ? -6.393 -4.409 -12.648 1.00 75.44 88 GLY A C 1
ATOM 662 O O . GLY A 1 88 ? -7.033 -4.597 -13.681 1.00 75.44 88 GLY A O 1
ATOM 663 N N . ILE A 1 89 ? -5.122 -3.996 -12.676 1.00 78.81 89 ILE A N 1
ATOM 664 C CA . ILE A 1 89 ? -4.362 -3.798 -13.914 1.00 78.81 89 ILE A CA 1
ATOM 665 C C . ILE A 1 89 ? -3.571 -5.072 -14.194 1.00 78.81 89 ILE A C 1
ATOM 667 O O . ILE A 1 89 ? -2.523 -5.316 -13.605 1.00 78.81 89 ILE A O 1
ATOM 671 N N . LEU A 1 90 ? -4.096 -5.897 -15.094 1.00 73.06 90 LEU A N 1
ATOM 672 C CA . LEU A 1 90 ? -3.533 -7.217 -15.397 1.00 73.06 90 LEU A CA 1
ATOM 673 C C . LEU A 1 90 ? -2.401 -7.167 -16.434 1.00 73.06 90 LEU A C 1
ATOM 675 O O . LEU A 1 90 ? -1.662 -8.137 -16.593 1.00 73.06 90 LEU A O 1
ATOM 679 N N . SER A 1 91 ? -2.270 -6.055 -17.159 1.00 77.44 91 SER A N 1
ATOM 680 C CA . SER A 1 91 ? -1.266 -5.887 -18.206 1.00 77.44 91 SER A CA 1
ATOM 681 C C . SER A 1 91 ? -0.077 -5.079 -17.698 1.00 77.44 91 SER A C 1
ATOM 683 O O . SER A 1 91 ? -0.229 -3.971 -17.183 1.00 77.44 91 SER A O 1
ATOM 685 N N . LYS A 1 92 ? 1.131 -5.608 -17.912 1.00 75.38 92 LYS A N 1
ATOM 686 C CA . LYS A 1 92 ? 2.394 -4.914 -17.607 1.00 75.38 92 LYS A CA 1
ATOM 687 C C . LYS A 1 92 ? 2.528 -3.601 -18.374 1.00 75.38 92 LYS A C 1
ATOM 689 O O . LYS A 1 92 ? 3.027 -2.623 -17.827 1.00 75.38 92 LYS A O 1
ATOM 694 N N . ALA A 1 93 ? 2.063 -3.577 -19.625 1.00 74.38 93 ALA A N 1
ATOM 695 C CA . ALA A 1 93 ? 2.072 -2.376 -20.453 1.00 74.38 93 ALA A CA 1
ATOM 696 C C . ALA A 1 93 ? 1.153 -1.297 -19.864 1.00 74.38 93 ALA A C 1
ATOM 698 O O . ALA A 1 93 ? 1.597 -0.173 -19.676 1.00 74.38 93 ALA A O 1
ATOM 699 N N . ASP A 1 94 ? -0.061 -1.670 -19.447 1.00 79.06 94 ASP A N 1
ATOM 700 C CA . ASP A 1 94 ? -1.007 -0.730 -18.830 1.00 79.06 94 ASP A CA 1
ATOM 701 C C . ASP A 1 94 ? -0.513 -0.237 -17.461 1.00 79.06 94 ASP A C 1
ATOM 703 O O . ASP A 1 94 ? -0.695 0.926 -17.106 1.00 79.06 94 ASP A O 1
ATOM 707 N N . CYS A 1 95 ? 0.141 -1.106 -16.682 1.00 79.12 95 CYS A N 1
ATOM 708 C CA . CYS A 1 95 ? 0.780 -0.730 -15.419 1.00 79.12 95 CYS A CA 1
ATOM 709 C C . CYS A 1 95 ? 1.878 0.315 -15.650 1.00 79.12 95 CYS A C 1
ATOM 711 O O . CYS A 1 95 ? 1.936 1.342 -14.971 1.00 79.12 95 CYS A O 1
ATOM 713 N N . LYS A 1 96 ? 2.718 0.069 -16.659 1.00 78.50 96 LYS A N 1
ATOM 714 C CA . LYS A 1 96 ? 3.785 0.971 -17.068 1.00 78.50 96 LYS A CA 1
ATOM 715 C C . LYS A 1 96 ? 3.240 2.302 -17.579 1.00 78.50 96 LYS A C 1
ATOM 717 O O . LYS A 1 96 ? 3.705 3.335 -17.112 1.00 78.50 96 LYS A O 1
ATOM 722 N N . ASP A 1 97 ? 2.255 2.299 -18.471 1.00 81.31 97 ASP A N 1
ATOM 723 C CA . ASP A 1 97 ? 1.642 3.529 -18.988 1.00 81.31 97 ASP A CA 1
ATOM 724 C C . ASP A 1 97 ? 1.018 4.352 -17.857 1.00 81.31 97 ASP A C 1
ATOM 726 O O . ASP A 1 97 ? 1.254 5.558 -17.761 1.00 81.31 97 ASP A O 1
ATOM 730 N N . LYS A 1 98 ? 0.367 3.689 -16.893 1.00 78.81 98 LYS A N 1
ATOM 731 C CA . LYS A 1 98 ? -0.178 4.354 -15.706 1.00 78.81 98 LYS A CA 1
ATOM 732 C C . LYS A 1 98 ? 0.898 4.973 -14.806 1.00 78.81 98 LYS A C 1
ATOM 734 O O . LYS A 1 98 ? 0.670 6.054 -14.269 1.00 78.81 98 LYS A O 1
ATOM 739 N N . CYS A 1 99 ? 2.060 4.334 -14.651 1.00 79.69 99 CYS A N 1
ATOM 740 C CA . CYS A 1 99 ? 3.200 4.917 -13.931 1.00 79.69 99 CYS A CA 1
ATOM 741 C C . CYS A 1 99 ? 3.879 6.055 -14.702 1.00 79.69 99 CYS A C 1
ATOM 743 O O . CYS A 1 99 ? 4.337 7.024 -14.101 1.00 79.69 99 CYS A O 1
ATOM 745 N N . CYS A 1 100 ? 3.972 5.925 -16.022 1.00 79.94 100 CYS A N 1
ATOM 746 C CA . CYS A 1 100 ? 4.656 6.868 -16.898 1.00 79.94 100 CYS A CA 1
ATOM 747 C C . CYS A 1 100 ? 3.762 8.035 -17.348 1.00 79.94 100 CYS A C 1
ATOM 749 O O . CYS A 1 100 ? 4.246 8.930 -18.041 1.00 79.94 100 CYS A O 1
ATOM 751 N N . GLY A 1 101 ? 2.482 8.038 -16.958 1.00 70.31 101 GLY A N 1
ATOM 752 C CA . GLY A 1 101 ? 1.519 9.086 -17.292 1.00 70.31 101 GLY A CA 1
ATOM 753 C C . GLY A 1 101 ? 1.194 9.165 -18.785 1.00 70.31 101 GLY A C 1
ATOM 754 O O . GLY A 1 101 ? 0.989 10.271 -19.288 1.00 70.31 101 GLY A O 1
ATOM 755 N N . LYS A 1 102 ? 1.202 8.023 -19.483 1.00 53.97 102 LYS A N 1
ATOM 756 C CA . LYS A 1 102 ? 0.828 7.913 -20.900 1.00 53.97 102 LYS A CA 1
ATOM 757 C C . LYS A 1 102 ? -0.607 7.438 -21.080 1.00 53.97 102 LYS A C 1
ATOM 759 O O . LYS A 1 102 ? -1.079 6.645 -20.238 1.00 53.97 102 LYS A O 1
#

Foldseek 3Di:
DDPPPPPVVVVVVVVVVVVVVVVVVVVVVVVVPVVPVVVVLVVLLLVQLVVCVVVVCLPPVNFQQVRADPDPPDPPRGTSCSSCVVVVNNDSVVSNCVSNVD

Sequence (102 aa):
MKGIALPMNYLVIIIIGIVVLVAVSVMFMGFFAEGQEDLKLEEELSKKCNLFVISGGCDIGGDPDDFSISDSSFQNINTLTDLCAQRGILSKADCKDKCCGK

pLDDT: mean 73.06, std 10.84, range [48.19, 93.88]